Protein AF-A0A2M9QBF3-F1 (afdb_monomer_lite)

Secondary structure (DSSP, 8-state):
-----HHHHHHHHHHHHHHHHHHHHHHHHTTTSS--HHHHHHHHHHHHHHHHHHS-HHHHHHH----HHHHHHHHHHHHHHHHHHHHTTT--TT-

Structure (mmCIF, N/CA/C/O backbone):
data_AF-A0A2M9QBF3-F1
#
_entry.id   AF-A0A2M9QBF3-F1
#
loop_
_atom_site.group_PDB
_atom_site.id
_atom_site.type_symbol
_atom_site.label_atom_id
_atom_site.label_alt_id
_atom_site.label_comp_id
_atom_site.label_asym_id
_atom_site.label_entity_id
_atom_site.label_seq_id
_atom_site.pdbx_PDB_ins_code
_atom_site.Cartn_x
_atom_site.Cartn_y
_atom_site.Cartn_z
_atom_site.occupancy
_atom_site.B_iso_or_equiv
_atom_site.auth_seq_id
_atom_site.auth_comp_id
_atom_site.auth_asym_id
_atom_site.auth_atom_id
_atom_site.pdbx_PDB_model_num
ATOM 1 N N . MET A 1 1 ? -12.973 -4.063 32.608 1.00 52.28 1 MET A N 1
ATOM 2 C CA . MET A 1 1 ? -13.619 -2.790 32.212 1.00 52.28 1 MET A CA 1
ATOM 3 C C . MET A 1 1 ? -13.473 -2.640 30.704 1.00 52.28 1 MET A C 1
ATOM 5 O O . MET A 1 1 ? -12.350 -2.741 30.231 1.00 52.28 1 MET A O 1
ATOM 9 N N . LYS A 1 2 ? -14.563 -2.470 29.941 1.00 60.97 2 LYS A N 1
ATOM 10 C CA . LYS A 1 2 ? -14.452 -2.064 28.528 1.00 60.97 2 LYS A CA 1
ATOM 11 C C . LYS A 1 2 ? -14.042 -0.591 28.512 1.00 60.97 2 LYS A C 1
ATOM 13 O O . LYS A 1 2 ? -14.761 0.235 29.067 1.00 60.97 2 LYS A O 1
ATOM 18 N N . ILE A 1 3 ? -12.870 -0.290 27.964 1.00 76.94 3 ILE A N 1
ATOM 19 C CA . ILE A 1 3 ? -12.403 1.089 27.789 1.00 76.94 3 ILE A CA 1
ATOM 20 C C . ILE A 1 3 ? -13.321 1.753 26.758 1.00 76.94 3 ILE A C 1
ATOM 22 O O . ILE A 1 3 ? -13.635 1.148 25.736 1.00 76.94 3 ILE A O 1
ATOM 26 N N . ASN A 1 4 ? -13.794 2.966 27.048 1.00 84.25 4 ASN A N 1
ATOM 27 C CA . ASN A 1 4 ? -14.610 3.733 26.114 1.00 84.25 4 ASN A CA 1
ATOM 28 C C . ASN A 1 4 ? -13.717 4.282 24.990 1.00 84.25 4 ASN A C 1
ATOM 30 O O . ASN A 1 4 ? -12.926 5.195 25.215 1.00 84.25 4 A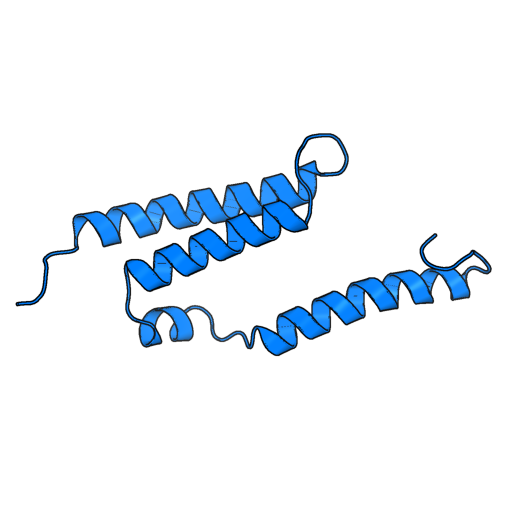SN A O 1
ATOM 34 N N . ASP A 1 5 ? -13.845 3.719 23.792 1.00 91.62 5 ASP A N 1
ATOM 35 C CA . ASP A 1 5 ? -13.023 4.004 22.613 1.00 91.62 5 ASP A CA 1
ATOM 36 C C . ASP A 1 5 ?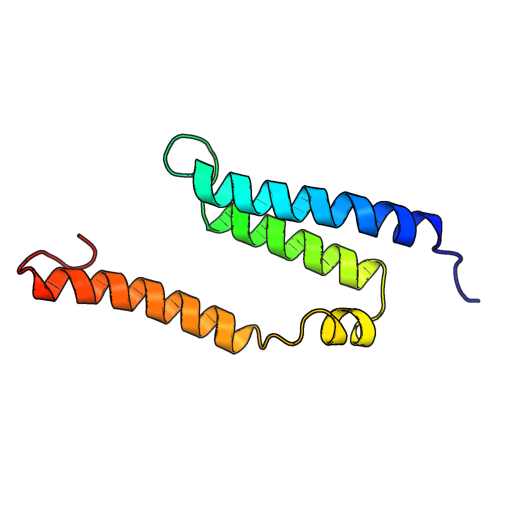 -13.804 4.735 21.502 1.00 91.62 5 ASP A C 1
ATOM 38 O O . ASP A 1 5 ? -13.356 4.802 20.357 1.00 91.62 5 ASP A O 1
ATOM 42 N N . VAL A 1 6 ? -14.958 5.336 21.827 1.00 93.56 6 VAL A N 1
ATOM 43 C CA . VAL A 1 6 ? -15.842 6.011 20.855 1.00 93.56 6 VAL A CA 1
ATOM 44 C C . VAL A 1 6 ? -15.114 7.101 20.065 1.00 93.56 6 VAL A C 1
ATOM 46 O O . VAL A 1 6 ? -15.287 7.188 18.849 1.00 93.56 6 VAL A O 1
ATOM 49 N N . ILE A 1 7 ? -14.271 7.905 20.723 1.00 94.69 7 ILE A N 1
ATOM 50 C CA . ILE A 1 7 ? -13.490 8.960 20.056 1.00 94.69 7 ILE A CA 1
ATOM 51 C C . ILE A 1 7 ? -12.504 8.336 19.060 1.00 94.69 7 ILE A C 1
ATOM 53 O O . ILE A 1 7 ? -12.495 8.727 17.894 1.00 94.69 7 ILE A O 1
ATOM 57 N N . LEU A 1 8 ? -11.736 7.326 19.490 1.00 95.06 8 LEU A 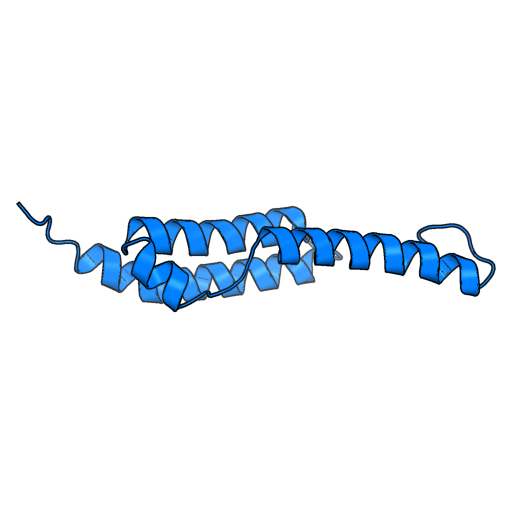N 1
ATOM 58 C CA . LEU A 1 8 ? -10.779 6.615 18.638 1.00 95.06 8 LEU A CA 1
ATOM 59 C C . LEU A 1 8 ? -11.480 6.009 17.419 1.00 95.06 8 LEU A C 1
ATOM 61 O O . LEU A 1 8 ? -11.096 6.292 16.289 1.00 95.06 8 LEU A O 1
ATOM 65 N N . ARG A 1 9 ? -12.558 5.244 17.627 1.00 94.69 9 ARG A N 1
ATOM 66 C CA . ARG A 1 9 ? -13.321 4.615 16.536 1.00 94.69 9 ARG A CA 1
ATOM 67 C C . ARG A 1 9 ? -13.879 5.633 15.550 1.00 94.69 9 ARG A C 1
ATOM 69 O O . ARG A 1 9 ? -13.865 5.378 14.345 1.00 94.69 9 ARG A O 1
ATOM 76 N N . THR A 1 10 ? -14.377 6.762 16.051 1.00 95.75 10 THR A N 1
ATOM 77 C CA . THR A 1 10 ? -14.956 7.827 15.221 1.00 95.75 10 THR A CA 1
ATOM 78 C C . THR A 1 10 ? -13.886 8.491 14.362 1.00 95.75 10 THR A C 1
ATOM 80 O O . THR A 1 10 ? -14.062 8.592 13.150 1.00 95.75 10 THR A O 1
ATOM 83 N N . ILE A 1 11 ? -12.754 8.871 14.960 1.00 97.31 11 ILE A N 1
ATOM 84 C CA . ILE A 1 11 ? -11.636 9.491 14.238 1.00 97.31 11 ILE A CA 1
ATOM 85 C C . ILE A 1 11 ? -11.035 8.509 13.229 1.00 97.31 11 ILE A C 1
ATOM 87 O O . ILE A 1 11 ? -10.816 8.882 12.077 1.00 97.31 11 ILE A O 1
ATOM 91 N N . THR A 1 12 ? -10.833 7.246 13.620 1.00 97.00 12 THR A N 1
ATOM 92 C CA . THR A 1 12 ? -10.269 6.210 12.747 1.00 97.00 12 THR A CA 1
ATOM 93 C C . THR A 1 12 ? -11.057 6.062 11.449 1.00 97.00 12 THR A C 1
ATOM 95 O O . THR A 1 12 ? -10.442 5.970 10.391 1.00 97.00 12 THR A O 1
ATOM 98 N N . LYS A 1 13 ? -12.398 6.105 11.480 1.00 93.75 13 LYS A N 1
ATOM 99 C CA . LYS A 1 13 ? -13.216 6.002 10.255 1.00 93.75 13 LYS A CA 1
ATOM 100 C C . LYS A 1 13 ? -12.868 7.080 9.225 1.00 93.75 13 LYS A C 1
ATOM 102 O O . LYS A 1 13 ? -12.740 6.770 8.045 1.00 93.75 13 LYS A O 1
ATOM 107 N N . THR A 1 14 ? -12.686 8.320 9.670 1.00 97.00 14 THR A N 1
ATOM 108 C CA . THR A 1 14 ? -12.346 9.445 8.788 1.00 97.00 14 THR A CA 1
ATOM 109 C C . THR A 1 14 ? -10.876 9.408 8.374 1.00 97.00 14 THR A C 1
ATOM 111 O O . THR A 1 14 ? -10.553 9.575 7.200 1.00 97.00 14 THR A O 1
ATOM 114 N N . VAL A 1 15 ? -9.971 9.157 9.321 1.00 97.94 15 VAL A N 1
ATOM 115 C CA . VAL A 1 15 ? -8.521 9.197 9.080 1.00 97.94 15 VAL A CA 1
ATOM 116 C C . VAL A 1 15 ? -8.063 8.060 8.173 1.00 97.94 15 VAL A C 1
ATOM 118 O O . VAL A 1 15 ? -7.224 8.291 7.307 1.00 97.94 15 VAL A O 1
ATOM 121 N N . VAL A 1 16 ? -8.635 6.858 8.295 1.00 97.81 16 VAL A N 1
ATOM 122 C CA . VAL A 1 16 ? -8.302 5.734 7.404 1.00 97.81 16 VAL A CA 1
ATOM 123 C C . VAL A 1 16 ? -8.574 6.096 5.949 1.00 97.81 16 VAL A C 1
ATOM 125 O O . VAL A 1 16 ? -7.728 5.841 5.101 1.00 97.81 16 VAL A O 1
ATOM 128 N N . PHE A 1 17 ? -9.693 6.760 5.651 1.00 97.12 17 PHE A N 1
ATOM 129 C CA . PHE A 1 17 ? -9.988 7.210 4.289 1.00 97.12 17 PHE A CA 1
ATOM 130 C C . PHE A 1 17 ? -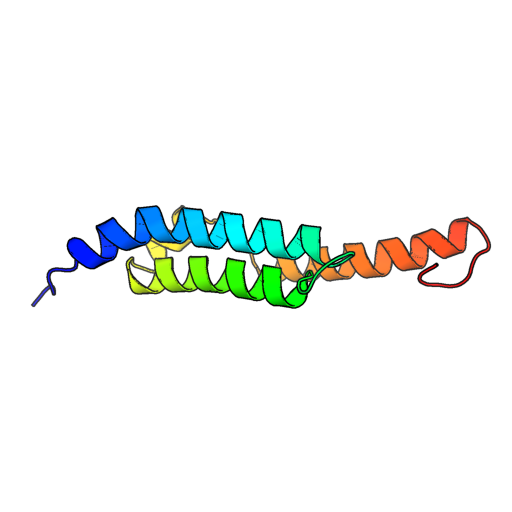8.913 8.169 3.745 1.00 97.12 17 PHE A C 1
ATOM 132 O O . PHE A 1 17 ? -8.475 8.040 2.599 1.00 97.12 17 PHE A O 1
ATOM 139 N N . ILE A 1 18 ? -8.432 9.088 4.588 1.00 98.31 18 ILE A N 1
ATOM 140 C CA . ILE A 1 18 ? -7.354 10.023 4.240 1.00 98.31 18 ILE A CA 1
ATOM 141 C C . ILE A 1 18 ? -6.038 9.271 4.009 1.00 98.31 18 ILE A C 1
ATOM 143 O O . ILE A 1 18 ? -5.378 9.502 2.998 1.00 98.31 18 ILE A O 1
ATOM 147 N N . ILE A 1 19 ? -5.675 8.344 4.903 1.00 98.50 19 ILE A N 1
ATOM 148 C CA . ILE A 1 19 ? -4.460 7.524 4.788 1.00 98.50 19 ILE A CA 1
ATOM 149 C C . ILE A 1 19 ? -4.479 6.709 3.491 1.00 98.50 19 ILE A C 1
ATOM 151 O O . ILE A 1 19 ? -3.483 6.688 2.769 1.00 98.50 19 ILE A O 1
ATOM 155 N N . LEU A 1 20 ? -5.608 6.071 3.166 1.00 98.06 20 LEU A N 1
ATOM 156 C CA . LEU A 1 20 ? -5.739 5.277 1.945 1.00 98.06 20 LEU A CA 1
ATOM 157 C C . LEU A 1 20 ? -5.584 6.146 0.692 1.00 98.06 20 LEU A C 1
ATOM 159 O O . LEU A 1 20 ? -4.836 5.796 -0.219 1.00 98.06 20 LEU A O 1
ATOM 163 N N . THR A 1 21 ? -6.226 7.315 0.678 1.00 98.31 21 THR A N 1
ATOM 164 C CA . THR A 1 21 ? -6.107 8.280 -0.425 1.00 98.31 21 THR A CA 1
ATOM 165 C C . THR A 1 21 ? -4.666 8.771 -0.581 1.00 98.31 21 THR A C 1
ATOM 167 O O . THR A 1 21 ? -4.146 8.820 -1.696 1.00 98.31 21 THR A O 1
ATOM 170 N N . LEU A 1 22 ? -3.988 9.073 0.530 1.00 98.31 22 LEU A N 1
ATOM 171 C CA . LEU A 1 22 ? -2.587 9.491 0.535 1.00 98.31 22 LEU A CA 1
ATOM 172 C C . LEU A 1 22 ? -1.656 8.386 0.020 1.00 98.31 22 LEU A C 1
ATOM 174 O O . LEU A 1 22 ? -0.773 8.666 -0.785 1.00 98.31 22 LEU A O 1
ATOM 178 N N . GLY A 1 23 ? -1.852 7.138 0.451 1.00 98.38 23 GLY A N 1
ATOM 179 C CA . GLY A 1 23 ? -1.056 6.001 -0.016 1.00 98.38 23 GLY A CA 1
ATOM 180 C C . GLY A 1 23 ? -1.182 5.783 -1.527 1.00 98.38 23 GLY A C 1
ATOM 181 O O . GLY A 1 23 ? -0.172 5.588 -2.204 1.00 98.38 23 GLY A O 1
ATOM 182 N N . ILE A 1 24 ? -2.401 5.906 -2.067 1.00 98.31 24 ILE A N 1
ATOM 183 C CA . ILE A 1 24 ? -2.664 5.847 -3.515 1.00 98.31 24 ILE A CA 1
ATOM 184 C C . ILE A 1 24 ? -1.993 7.019 -4.243 1.00 98.31 24 ILE A C 1
ATOM 186 O O . ILE A 1 24 ? -1.336 6.816 -5.263 1.00 98.31 24 ILE A O 1
ATOM 190 N N . TYR A 1 25 ? -2.111 8.239 -3.716 1.00 98.06 25 TYR A N 1
ATOM 191 C CA . TYR A 1 25 ? -1.439 9.408 -4.284 1.00 98.06 25 TYR A CA 1
ATOM 192 C C . TYR A 1 25 ? 0.084 9.215 -4.345 1.00 98.06 25 TYR A C 1
ATOM 194 O O . TYR A 1 25 ? 0.685 9.418 -5.399 1.00 98.06 25 TYR A O 1
ATOM 202 N N . LEU A 1 26 ? 0.705 8.766 -3.247 1.00 98.38 26 LEU A N 1
ATOM 203 C CA . LEU A 1 26 ? 2.148 8.524 -3.181 1.00 98.38 26 LEU A CA 1
ATOM 204 C C . LEU A 1 26 ? 2.599 7.463 -4.187 1.00 98.38 26 LEU A C 1
ATOM 206 O O . LEU A 1 26 ? 3.659 7.623 -4.792 1.00 98.38 26 LEU A O 1
ATOM 210 N N . PHE A 1 27 ? 1.799 6.413 -4.391 1.00 98.25 27 PHE A N 1
ATOM 211 C CA . PHE A 1 27 ? 2.070 5.391 -5.399 1.00 98.25 27 PHE A CA 1
ATOM 212 C C . PHE A 1 27 ? 2.187 6.005 -6.803 1.00 98.25 27 PHE A C 1
ATOM 214 O O . PHE A 1 27 ? 3.188 5.784 -7.484 1.00 98.25 27 PHE A O 1
ATOM 221 N N . PHE A 1 28 ? 1.210 6.822 -7.211 1.00 97.81 28 PHE A N 1
ATOM 222 C CA . PHE A 1 28 ? 1.197 7.439 -8.542 1.00 97.81 28 PHE A CA 1
ATOM 223 C C . PHE A 1 28 ? 2.230 8.560 -8.707 1.00 97.81 28 PHE A C 1
ATOM 225 O O . PHE A 1 28 ? 2.834 8.686 -9.772 1.00 97.81 28 PHE A O 1
ATOM 232 N N . ALA A 1 29 ? 2.477 9.348 -7.658 1.00 97.00 29 ALA A N 1
ATOM 233 C CA . ALA A 1 29 ? 3.405 10.478 -7.696 1.00 97.00 29 ALA A CA 1
ATOM 234 C C . ALA A 1 29 ? 4.883 10.068 -7.858 1.00 97.00 29 ALA A C 1
ATOM 236 O O . ALA A 1 29 ? 5.705 10.901 -8.242 1.00 97.00 29 ALA A O 1
ATOM 237 N N . GLY A 1 30 ? 5.223 8.799 -7.600 1.00 97.00 30 GLY A N 1
ATOM 238 C CA . GLY A 1 30 ? 6.605 8.315 -7.494 1.00 97.00 30 GLY A CA 1
ATOM 239 C C . GLY A 1 30 ? 7.496 8.476 -8.731 1.00 97.00 30 GLY A C 1
ATOM 240 O O . GLY A 1 30 ? 8.705 8.320 -8.611 1.00 97.00 30 GLY A O 1
ATOM 241 N N . HIS A 1 31 ? 6.938 8.803 -9.899 1.00 96.38 31 HIS A N 1
ATOM 242 C CA . HIS A 1 31 ? 7.720 9.062 -11.115 1.00 96.38 31 HIS A CA 1
ATOM 243 C C . HIS A 1 31 ? 8.264 10.494 -11.203 1.00 96.38 31 HIS A C 1
ATOM 245 O O . HIS A 1 31 ? 9.243 10.738 -11.905 1.00 96.38 31 HIS A O 1
ATOM 251 N N . HIS A 1 32 ? 7.627 11.452 -10.524 1.00 96.69 32 HIS A N 1
ATOM 252 C CA . HIS A 1 32 ? 7.907 12.884 -10.697 1.00 96.69 32 HIS A CA 1
ATOM 253 C C . HIS A 1 32 ? 8.144 13.627 -9.378 1.00 96.69 32 HIS A C 1
ATOM 255 O O . HIS A 1 32 ? 8.619 14.760 -9.389 1.00 96.69 32 HIS A O 1
ATOM 261 N N . ALA A 1 33 ? 7.824 13.007 -8.244 1.00 96.12 33 ALA A N 1
ATOM 262 C CA . ALA A 1 33 ? 7.974 13.574 -6.912 1.00 96.12 33 ALA A CA 1
ATOM 263 C C . ALA A 1 33 ? 8.375 12.480 -5.904 1.00 96.12 33 ALA A C 1
ATOM 265 O O . ALA A 1 33 ? 8.231 11.290 -6.200 1.00 96.12 33 ALA A O 1
ATOM 266 N N . PRO A 1 34 ? 8.853 12.850 -4.698 1.00 96.12 34 PRO A N 1
ATOM 267 C CA . PRO A 1 34 ? 9.085 11.886 -3.628 1.00 96.12 34 PRO A CA 1
ATOM 268 C C . PRO A 1 34 ? 7.829 11.044 -3.356 1.00 96.12 34 PRO A C 1
ATOM 270 O O . PRO A 1 34 ? 6.761 11.578 -3.058 1.00 96.12 34 PRO A O 1
ATOM 273 N N . GLY A 1 35 ? 7.958 9.723 -3.472 1.00 96.44 35 GLY A N 1
ATOM 274 C CA . GLY A 1 35 ? 6.834 8.792 -3.419 1.00 96.44 35 GLY A CA 1
ATOM 275 C C . GLY A 1 35 ? 7.234 7.393 -3.885 1.00 96.44 35 GLY A C 1
ATOM 276 O O . GLY A 1 35 ? 8.363 6.954 -3.672 1.00 96.44 35 GLY A O 1
ATOM 277 N N . GLY A 1 36 ? 6.299 6.696 -4.525 1.00 97.56 36 GLY A N 1
ATOM 278 C CA . GLY A 1 36 ? 6.499 5.384 -5.134 1.00 97.56 36 GLY A CA 1
ATOM 279 C C . GLY A 1 36 ? 5.833 4.240 -4.376 1.00 97.56 36 GLY A C 1
ATOM 280 O O . GLY A 1 36 ? 5.230 4.409 -3.312 1.00 97.56 36 GLY A O 1
ATOM 281 N N . GLY A 1 37 ? 5.950 3.042 -4.951 1.00 96.94 37 GLY A N 1
ATOM 282 C CA . GLY A 1 37 ? 5.204 1.871 -4.493 1.00 96.94 37 GLY A CA 1
ATOM 283 C C . GLY A 1 37 ? 5.551 1.395 -3.085 1.00 96.94 37 GLY A C 1
ATOM 284 O O . GLY A 1 37 ? 4.667 0.922 -2.375 1.00 96.94 37 GLY A O 1
ATOM 285 N N . PHE A 1 38 ? 6.800 1.571 -2.644 1.00 96.94 38 PHE A N 1
ATOM 286 C CA . PHE A 1 38 ? 7.224 1.146 -1.310 1.00 96.94 38 PHE A CA 1
ATOM 287 C C . PHE A 1 38 ? 6.557 1.974 -0.204 1.00 96.94 38 PHE A C 1
ATOM 289 O O . PHE A 1 38 ? 5.810 1.434 0.609 1.00 96.94 38 PHE A O 1
ATOM 296 N N . ILE A 1 39 ? 6.766 3.297 -0.199 1.00 97.94 39 ILE A N 1
ATOM 297 C CA . ILE A 1 39 ? 6.164 4.175 0.813 1.00 97.94 39 ILE A CA 1
ATOM 298 C C . ILE A 1 39 ? 4.640 4.239 0.674 1.00 97.94 39 ILE A C 1
ATOM 300 O O . ILE A 1 39 ? 3.948 4.203 1.688 1.00 97.94 39 ILE A O 1
ATOM 304 N N . GLY A 1 40 ? 4.107 4.245 -0.555 1.00 98.12 40 GLY A N 1
ATOM 305 C CA . GLY A 1 40 ? 2.666 4.156 -0.796 1.00 98.12 40 GLY A CA 1
ATOM 306 C C . GLY A 1 40 ? 2.071 2.897 -0.161 1.00 98.12 40 GLY A C 1
ATOM 307 O O . GLY A 1 40 ? 1.105 2.988 0.592 1.00 98.12 40 GLY A O 1
ATOM 308 N N . GLY A 1 41 ? 2.710 1.739 -0.357 1.00 97.81 41 GLY A N 1
ATOM 309 C CA . GLY A 1 41 ? 2.313 0.475 0.267 1.00 97.81 41 GLY A CA 1
ATOM 310 C C . GLY A 1 41 ? 2.376 0.495 1.798 1.00 97.81 41 GLY A C 1
ATOM 311 O O . GLY A 1 41 ? 1.433 0.046 2.448 1.00 97.81 41 GLY A O 1
ATOM 312 N N . LEU A 1 42 ? 3.435 1.058 2.391 1.00 98.19 42 LEU A N 1
ATOM 313 C CA . LEU A 1 42 ? 3.556 1.192 3.852 1.00 98.19 42 LEU A CA 1
ATOM 314 C C . LEU A 1 42 ? 2.487 2.120 4.447 1.00 98.19 42 LEU A C 1
ATOM 316 O O . LEU A 1 42 ? 1.950 1.833 5.517 1.00 98.19 42 LEU A O 1
ATOM 320 N N . VAL A 1 43 ? 2.145 3.210 3.755 1.00 98.38 43 VAL A N 1
ATOM 321 C CA . VAL A 1 43 ? 1.069 4.121 4.168 1.00 98.38 43 VAL A CA 1
ATOM 322 C C . VAL A 1 43 ? -0.293 3.427 4.075 1.00 98.38 43 VAL A C 1
ATOM 324 O O . VAL A 1 43 ? -1.070 3.505 5.021 1.00 98.38 43 VAL A O 1
ATOM 327 N N . LEU A 1 44 ? -0.567 2.669 3.008 1.00 97.62 44 LEU A N 1
ATOM 328 C CA . LEU A 1 44 ? -1.787 1.853 2.922 1.00 97.62 44 LEU A CA 1
ATOM 329 C C . LEU A 1 44 ? -1.865 0.824 4.061 1.00 97.62 44 LEU A C 1
ATOM 331 O O . LEU A 1 44 ? -2.903 0.694 4.716 1.00 97.62 44 LEU A O 1
ATOM 335 N N . ALA A 1 45 ? -0.757 0.132 4.341 1.00 97.25 45 ALA A N 1
ATOM 336 C CA . ALA A 1 45 ? -0.671 -0.836 5.428 1.00 97.25 45 ALA A CA 1
ATOM 337 C C . ALA A 1 45 ? -0.889 -0.185 6.804 1.00 97.25 45 ALA A C 1
ATOM 339 O O . ALA A 1 45 ? -1.551 -0.778 7.655 1.00 97.25 45 ALA A O 1
ATOM 340 N N . SER A 1 46 ? -0.407 1.042 7.029 1.00 98.12 46 SER A N 1
ATOM 341 C CA . SER A 1 46 ? -0.617 1.746 8.301 1.00 98.12 46 SER A CA 1
ATOM 342 C C . SER A 1 46 ? -2.093 2.074 8.555 1.00 98.12 46 SER A C 1
ATOM 344 O O . SER A 1 46 ? -2.550 1.970 9.692 1.00 98.12 46 SER A O 1
ATOM 346 N N . GLY A 1 47 ? -2.872 2.368 7.506 1.00 97.31 47 GLY A N 1
ATOM 347 C CA . GLY A 1 47 ? -4.325 2.541 7.607 1.00 97.31 47 GLY A CA 1
ATOM 348 C C . GLY A 1 47 ? -5.033 1.259 8.056 1.00 97.31 47 GLY A C 1
ATOM 349 O O . GLY A 1 47 ? -5.921 1.299 8.906 1.00 97.31 47 GLY A O 1
ATOM 350 N N . ILE A 1 48 ? -4.583 0.108 7.552 1.00 95.31 48 ILE A N 1
ATOM 351 C CA . ILE A 1 48 ? -5.070 -1.210 7.983 1.00 95.31 48 ILE A CA 1
ATOM 352 C C . ILE A 1 48 ? -4.666 -1.494 9.438 1.00 95.31 48 ILE A C 1
ATOM 354 O O . ILE A 1 48 ? -5.488 -1.955 10.228 1.00 95.31 48 ILE A O 1
ATOM 358 N N . VAL A 1 49 ? -3.425 -1.187 9.825 1.00 96.31 49 VAL A N 1
ATOM 359 C CA .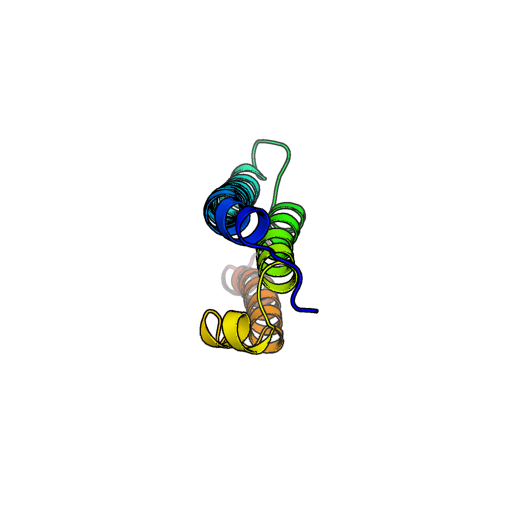 VAL A 1 49 ? -2.967 -1.318 11.218 1.00 96.31 49 VAL A CA 1
ATOM 360 C C . VAL A 1 49 ? -3.805 -0.439 12.150 1.00 96.31 49 VAL A C 1
ATOM 362 O O . VAL A 1 49 ? -4.220 -0.903 13.208 1.00 96.31 49 VAL A O 1
ATOM 365 N N . LEU A 1 50 ? -4.138 0.790 11.747 1.00 97.12 50 LEU A N 1
ATOM 366 C CA . LEU A 1 50 ? -5.010 1.674 12.521 1.00 97.12 50 LEU A CA 1
ATOM 367 C C . LEU A 1 50 ? -6.420 1.084 12.708 1.00 97.12 50 LEU A C 1
ATOM 369 O O . LEU A 1 50 ? -6.996 1.220 13.789 1.00 97.12 50 LEU A O 1
ATOM 373 N N . LEU A 1 51 ? -6.963 0.393 11.698 1.00 95.88 51 LEU A N 1
ATOM 374 C CA . LEU A 1 51 ? -8.219 -0.351 11.842 1.00 95.88 51 LEU A CA 1
ATOM 375 C C . LEU A 1 51 ? -8.092 -1.476 12.878 1.00 95.88 51 LEU A C 1
ATOM 377 O O . LEU A 1 51 ? -8.970 -1.586 13.727 1.00 95.88 51 LEU A O 1
ATOM 381 N N . TYR A 1 52 ? -7.004 -2.251 12.864 1.00 94.31 52 TYR A N 1
ATOM 382 C CA . TYR A 1 52 ? -6.755 -3.299 13.867 1.00 94.31 52 TYR A CA 1
ATOM 383 C C . TYR A 1 52 ? -6.521 -2.761 15.286 1.00 94.31 52 TYR A C 1
ATOM 385 O O . TYR A 1 52 ? -6.749 -3.475 16.256 1.00 94.31 52 TYR A O 1
ATOM 393 N N . LEU A 1 53 ? -6.055 -1.519 15.431 1.00 94.62 53 LEU A N 1
ATOM 394 C CA . LEU A 1 53 ? -5.913 -0.880 16.743 1.00 94.62 53 LEU A CA 1
ATOM 395 C C . LEU A 1 53 ? -7.251 -0.359 17.286 1.00 94.62 53 LEU A C 1
ATOM 397 O O . LEU A 1 53 ? -7.454 -0.337 18.497 1.00 94.62 53 LEU A O 1
ATOM 401 N N . ALA A 1 54 ? -8.152 0.085 16.406 1.00 95.19 54 ALA A N 1
ATOM 402 C CA . ALA A 1 54 ? -9.443 0.659 16.793 1.00 95.19 54 ALA A CA 1
ATOM 403 C C . ALA A 1 54 ? -10.592 -0.366 16.854 1.00 95.19 54 ALA A C 1
ATOM 405 O O . ALA A 1 54 ? -11.608 -0.107 17.502 1.00 95.19 54 ALA A O 1
ATOM 406 N N . TYR A 1 55 ? -10.458 -1.501 16.166 1.00 92.81 55 TYR A N 1
ATOM 407 C CA . TYR A 1 55 ? -11.461 -2.562 16.050 1.00 92.81 55 TYR A CA 1
ATOM 408 C C . TYR A 1 55 ? -10.825 -3.938 16.286 1.00 92.81 55 TYR A C 1
ATOM 410 O O . TYR A 1 55 ? -9.611 -4.091 16.224 1.00 92.81 55 TYR A O 1
ATOM 418 N N . ASP A 1 56 ? -11.645 -4.953 16.548 1.00 90.44 56 ASP A N 1
ATOM 419 C CA . ASP A 1 56 ? -11.184 -6.336 16.679 1.00 90.44 56 ASP A CA 1
ATOM 420 C C . ASP A 1 56 ? -10.752 -6.947 15.335 1.00 90.44 56 ASP A C 1
ATOM 422 O O . ASP A 1 56 ? -11.179 -6.525 14.252 1.00 90.44 56 ASP A O 1
ATOM 426 N N . ILE A 1 57 ? -9.894 -7.967 15.421 1.00 90.75 57 ILE A N 1
ATOM 427 C CA . ILE A 1 57 ? -9.325 -8.648 14.256 1.00 90.75 57 ILE A CA 1
ATOM 428 C C . ILE A 1 57 ? -10.415 -9.286 13.391 1.00 90.75 57 ILE A C 1
ATOM 430 O O . ILE A 1 57 ? -10.338 -9.196 12.167 1.00 90.75 57 ILE A O 1
ATOM 434 N N . GLU A 1 58 ? -11.459 -9.859 13.994 1.00 92.56 58 GLU A N 1
ATOM 435 C CA . GLU A 1 58 ? -12.558 -10.507 13.281 1.00 92.56 58 GLU A CA 1
ATOM 436 C C . GLU A 1 58 ? -13.356 -9.510 12.432 1.00 92.56 58 GLU A C 1
ATOM 438 O O . GLU A 1 58 ? -13.703 -9.808 11.285 1.00 92.56 58 GLU A O 1
ATOM 443 N N . THR A 1 59 ? -13.628 -8.316 12.962 1.00 92.12 59 THR A N 1
ATOM 444 C CA . THR A 1 59 ? -14.343 -7.245 12.256 1.00 92.12 59 THR A CA 1
ATOM 445 C C . THR A 1 59 ? -13.544 -6.734 11.064 1.00 92.12 59 THR A C 1
ATOM 447 O O . THR A 1 59 ? -14.092 -6.607 9.965 1.00 92.12 59 THR A O 1
ATOM 450 N N . VAL A 1 60 ? -12.245 -6.482 11.247 1.00 93.31 60 VAL A N 1
ATOM 451 C CA . VAL A 1 60 ? -11.379 -6.018 10.153 1.00 93.31 60 VAL A CA 1
ATOM 452 C C . VAL A 1 60 ? -11.226 -7.106 9.086 1.00 93.31 60 VAL A C 1
ATOM 454 O O . VAL A 1 60 ? -11.340 -6.812 7.897 1.00 93.31 60 VAL A O 1
ATOM 457 N N . HIS A 1 61 ? -11.064 -8.370 9.486 1.00 91.38 61 HIS A N 1
ATOM 458 C CA . HIS A 1 61 ? -10.933 -9.489 8.548 1.00 91.38 61 HIS A CA 1
ATOM 459 C C . HIS A 1 61 ? -12.225 -9.751 7.757 1.00 91.38 61 HIS A C 1
ATOM 461 O O . HIS A 1 61 ? -12.168 -10.061 6.569 1.00 91.38 61 HIS A O 1
ATOM 467 N N . LYS A 1 62 ? -13.402 -9.558 8.372 1.00 92.94 62 LYS A N 1
ATOM 468 C CA . LYS A 1 62 ? -14.694 -9.592 7.661 1.00 92.94 62 LYS A CA 1
ATOM 469 C C . LYS A 1 62 ? -14.812 -8.495 6.606 1.00 92.94 62 LYS A C 1
ATOM 471 O O . LYS A 1 62 ? -15.371 -8.745 5.543 1.00 92.94 62 LYS A O 1
ATOM 476 N N . GLY A 1 63 ? -14.317 -7.292 6.902 1.00 90.31 63 GLY A N 1
ATOM 477 C CA . GLY A 1 63 ? -14.324 -6.170 5.959 1.00 90.31 63 GLY A CA 1
ATOM 478 C C . GLY A 1 63 ? -13.283 -6.299 4.845 1.00 90.31 63 GLY A C 1
ATOM 479 O O . GLY A 1 63 ? -13.432 -5.684 3.792 1.00 90.31 63 GLY A O 1
ATOM 480 N N . MET A 1 64 ? -12.244 -7.104 5.062 1.00 89.75 64 MET A N 1
ATOM 481 C CA . MET A 1 64 ? -11.119 -7.256 4.150 1.00 89.75 64 MET A CA 1
ATOM 482 C C . MET A 1 64 ? -10.726 -8.737 4.017 1.00 89.75 64 MET A C 1
ATOM 484 O O . MET A 1 64 ? -9.684 -9.153 4.530 1.00 89.75 64 MET A O 1
ATOM 488 N N . PRO A 1 65 ? -11.546 -9.546 3.319 1.00 87.69 65 PRO A N 1
ATOM 489 C CA . PRO A 1 65 ? -11.360 -10.992 3.196 1.00 87.69 65 PRO A CA 1
ATOM 490 C C . PRO A 1 65 ? -10.278 -11.350 2.157 1.00 87.69 65 PRO A C 1
ATOM 492 O O . PRO A 1 65 ? -10.475 -12.212 1.299 1.00 87.69 65 PRO A O 1
ATOM 495 N N . PHE A 1 66 ? -9.136 -10.662 2.196 1.00 91.38 66 PHE A N 1
ATOM 496 C CA . PHE A 1 66 ? -8.008 -10.903 1.302 1.00 91.38 66 PHE A CA 1
ATOM 497 C C . PHE A 1 66 ? -6.942 -11.752 1.992 1.00 91.38 66 PHE A C 1
ATOM 499 O O . PHE A 1 66 ? -6.523 -11.478 3.116 1.00 91.38 66 PHE A O 1
ATOM 506 N N . ASP A 1 67 ? -6.437 -12.754 1.277 1.00 94.12 67 ASP A N 1
ATOM 507 C CA . ASP A 1 67 ? -5.230 -13.468 1.682 1.00 94.12 67 ASP A CA 1
ATOM 508 C C . ASP A 1 67 ? -4.003 -12.662 1.241 1.00 94.12 67 ASP A C 1
ATOM 510 O O . ASP A 1 67 ? -3.608 -12.682 0.072 1.00 94.12 67 ASP A O 1
ATOM 514 N N . PHE A 1 68 ? -3.384 -11.955 2.185 1.00 92.75 68 PHE A N 1
ATOM 515 C CA . PHE A 1 68 ? -2.210 -11.123 1.917 1.00 92.75 68 PHE A CA 1
ATOM 516 C C . PHE A 1 68 ? -1.015 -11.897 1.348 1.00 92.75 68 PHE A C 1
ATOM 518 O O . PHE A 1 68 ? -0.201 -11.305 0.641 1.00 92.75 68 PHE A O 1
ATOM 525 N N . LYS A 1 69 ? -0.923 -13.216 1.573 1.00 96.50 69 LYS A N 1
ATOM 526 C CA . LYS A 1 69 ? 0.115 -14.046 0.943 1.00 96.50 69 LYS A CA 1
ATOM 527 C C . LYS A 1 69 ? -0.128 -14.153 -0.559 1.00 96.50 69 LYS A C 1
ATOM 529 O O . LYS A 1 69 ? 0.811 -14.030 -1.340 1.00 96.50 69 LYS A O 1
ATOM 534 N N . LYS A 1 70 ? -1.391 -14.321 -0.969 1.00 97.38 70 LYS A N 1
ATOM 535 C CA . LYS A 1 70 ? -1.782 -14.324 -2.387 1.00 97.38 70 LYS A CA 1
ATOM 536 C C . LYS A 1 70 ? -1.605 -12.949 -3.020 1.00 97.38 70 LYS A C 1
ATOM 538 O O . LYS A 1 70 ? -1.132 -12.876 -4.147 1.00 97.38 70 LYS A O 1
ATOM 543 N N . VAL A 1 71 ? -1.921 -11.873 -2.296 1.00 96.31 71 VAL A N 1
ATOM 544 C CA . VAL A 1 71 ? -1.686 -10.497 -2.771 1.00 96.31 71 VAL A CA 1
ATOM 545 C C . VAL A 1 71 ? -0.192 -10.252 -3.011 1.00 96.31 71 VAL A C 1
ATOM 547 O O . VAL A 1 71 ? 0.182 -9.745 -4.065 1.00 96.31 71 VAL A O 1
ATOM 550 N N . ALA A 1 72 ? 0.673 -10.673 -2.083 1.00 96.94 72 ALA A N 1
ATOM 551 C CA . ALA A 1 72 ? 2.122 -10.569 -2.251 1.00 96.94 72 ALA A CA 1
ATOM 552 C C . ALA A 1 72 ? 2.629 -11.414 -3.433 1.00 96.94 72 ALA A C 1
ATOM 554 O O . ALA A 1 72 ? 3.396 -10.916 -4.257 1.00 96.94 72 ALA A O 1
ATOM 555 N N . ALA A 1 73 ? 2.161 -12.661 -3.557 1.00 98.12 73 ALA A N 1
ATOM 556 C CA . ALA A 1 73 ? 2.502 -13.528 -4.684 1.00 98.12 73 ALA A CA 1
ATOM 557 C C . ALA A 1 73 ? 2.077 -12.914 -6.028 1.00 98.12 73 ALA A C 1
ATOM 559 O O . ALA A 1 73 ? 2.857 -12.927 -6.977 1.00 98.12 73 ALA A O 1
ATOM 560 N N . LEU A 1 74 ? 0.883 -12.313 -6.096 1.00 98.12 74 LEU A N 1
ATOM 561 C CA . LEU A 1 74 ? 0.409 -11.594 -7.278 1.00 98.12 74 LEU A CA 1
ATOM 562 C C . LEU A 1 74 ? 1.316 -10.405 -7.618 1.00 98.12 74 LEU A C 1
ATOM 564 O O . LEU A 1 74 ? 1.647 -10.217 -8.782 1.00 98.12 74 LEU A O 1
ATOM 568 N N . GLY A 1 75 ? 1.764 -9.638 -6.620 1.00 97.25 75 GLY A N 1
ATOM 569 C CA . GLY A 1 75 ? 2.707 -8.537 -6.829 1.00 97.25 75 GLY A CA 1
ATOM 570 C C . GLY A 1 75 ? 4.030 -8.996 -7.449 1.00 97.25 75 GLY A C 1
ATOM 571 O O . GLY A 1 75 ? 4.502 -8.390 -8.410 1.00 97.25 75 GLY A O 1
ATOM 572 N N . VAL A 1 76 ? 4.593 -10.105 -6.956 1.00 98.06 76 VAL A N 1
ATOM 573 C CA . VAL A 1 76 ? 5.813 -10.701 -7.530 1.00 98.06 76 VAL A CA 1
ATOM 574 C C . VAL A 1 76 ? 5.565 -11.177 -8.960 1.00 98.06 76 VAL A C 1
ATOM 576 O O . VAL A 1 76 ? 6.376 -10.883 -9.832 1.00 98.06 76 VAL A O 1
ATOM 579 N N . LEU A 1 77 ? 4.441 -11.856 -9.215 1.00 98.31 77 LEU A N 1
ATOM 580 C CA . LEU A 1 77 ? 4.072 -12.322 -10.556 1.00 98.31 77 LEU A CA 1
ATOM 581 C C . LEU A 1 77 ? 3.878 -11.173 -11.549 1.00 98.31 77 LEU A C 1
ATOM 583 O O . LEU A 1 77 ? 4.258 -11.308 -12.705 1.00 98.31 77 LEU A O 1
ATOM 587 N N . LEU A 1 78 ? 3.313 -10.043 -11.120 1.00 98.12 78 LEU A N 1
ATOM 588 C CA . LEU A 1 78 ? 3.178 -8.859 -11.969 1.00 98.12 78 LEU A CA 1
ATOM 589 C C . LEU A 1 78 ? 4.550 -8.264 -12.307 1.00 98.12 78 LEU A C 1
ATOM 591 O O . LEU A 1 78 ? 4.812 -7.960 -13.471 1.00 98.12 78 LEU A O 1
ATOM 595 N N . ALA A 1 79 ? 5.445 -8.145 -11.323 1.00 97.31 79 ALA A N 1
ATOM 596 C CA . ALA A 1 79 ? 6.792 -7.621 -11.539 1.00 97.31 79 ALA A CA 1
ATOM 597 C C . ALA A 1 79 ? 7.619 -8.518 -12.478 1.00 97.31 79 ALA A C 1
ATOM 599 O O . ALA A 1 79 ? 8.177 -8.039 -13.465 1.00 97.31 79 ALA A O 1
ATOM 600 N N . THR A 1 80 ? 7.662 -9.828 -12.216 1.00 97.56 80 THR A N 1
ATOM 601 C CA . THR A 1 80 ? 8.396 -10.778 -13.065 1.00 97.56 80 THR A CA 1
ATOM 602 C C . THR A 1 80 ? 7.723 -10.975 -14.418 1.00 97.56 80 THR A C 1
ATOM 604 O O . THR A 1 80 ? 8.415 -11.087 -15.423 1.00 97.56 80 THR A O 1
ATOM 607 N N . GLY A 1 81 ? 6.391 -10.961 -14.473 1.00 97.94 81 GLY A N 1
ATOM 608 C CA . GLY A 1 81 ? 5.624 -11.026 -15.714 1.00 97.94 81 GLY A CA 1
ATOM 609 C C . GLY A 1 81 ? 5.898 -9.834 -16.626 1.00 97.94 81 GLY A C 1
ATOM 610 O O . GLY A 1 81 ? 6.088 -10.025 -17.822 1.00 97.94 81 GLY A O 1
ATOM 611 N N . THR A 1 82 ? 6.012 -8.626 -16.063 1.00 97.31 82 THR A N 1
ATOM 612 C CA . THR A 1 82 ? 6.408 -7.420 -16.815 1.00 97.31 82 THR A CA 1
ATOM 613 C C . THR A 1 82 ? 7.805 -7.592 -17.405 1.00 97.31 82 THR A C 1
ATOM 615 O O . THR A 1 82 ? 8.019 -7.339 -18.584 1.00 97.31 82 THR A O 1
ATOM 618 N N . ALA A 1 83 ? 8.733 -8.113 -16.604 1.00 96.69 83 ALA A N 1
ATOM 619 C CA . ALA A 1 83 ? 10.113 -8.331 -17.011 1.00 96.69 83 ALA A CA 1
ATOM 620 C C . ALA A 1 83 ? 10.286 -9.407 -18.099 1.00 96.69 83 ALA A C 1
ATOM 622 O O . ALA A 1 83 ? 11.093 -9.248 -19.012 1.00 96.69 83 ALA A O 1
ATOM 623 N N . ILE A 1 84 ? 9.529 -10.505 -17.999 1.00 97.62 84 ILE A N 1
ATOM 624 C CA . ILE A 1 84 ? 9.461 -11.550 -19.031 1.00 97.62 84 ILE A CA 1
ATOM 625 C C . ILE A 1 84 ? 8.772 -10.999 -20.286 1.00 97.62 84 ILE A C 1
ATOM 627 O O . ILE A 1 84 ? 9.168 -11.347 -21.394 1.00 97.62 84 ILE A O 1
ATOM 631 N N . GLY A 1 85 ? 7.791 -10.107 -20.117 1.00 96.94 85 GLY A N 1
ATOM 632 C CA . GLY A 1 85 ? 7.119 -9.373 -21.188 1.00 96.94 85 GLY A CA 1
ATOM 633 C C . GLY A 1 85 ? 8.096 -8.728 -22.170 1.00 96.94 85 GLY A C 1
ATOM 634 O O . GLY A 1 85 ? 7.955 -8.920 -23.375 1.00 96.94 85 GLY A O 1
ATOM 635 N N . SER A 1 86 ? 9.126 -8.052 -21.653 1.00 96.81 86 SER A N 1
ATOM 636 C CA . SER A 1 86 ? 10.186 -7.407 -22.441 1.00 96.81 86 SER A CA 1
ATOM 637 C C . SER A 1 86 ? 10.867 -8.376 -23.425 1.00 96.81 86 SER A C 1
ATOM 639 O O . SER A 1 86 ? 11.138 -8.016 -24.569 1.00 96.81 86 SER A O 1
ATOM 641 N N . LEU A 1 87 ? 11.058 -9.644 -23.040 1.00 96.62 87 LEU A N 1
ATOM 642 C CA . LEU A 1 87 ? 11.733 -10.643 -23.879 1.00 96.62 87 LEU A CA 1
ATOM 643 C C . LEU A 1 87 ? 10.941 -11.003 -25.146 1.00 96.62 87 LEU A C 1
ATOM 645 O O . LEU A 1 87 ? 11.540 -11.400 -26.140 1.00 96.62 87 LEU A O 1
ATOM 649 N N . PHE A 1 88 ? 9.613 -10.847 -25.140 1.00 97.06 88 PHE A N 1
ATOM 650 C CA . PHE A 1 88 ? 8.784 -11.088 -26.328 1.00 97.06 88 PHE A CA 1
ATOM 651 C C . PHE A 1 88 ? 8.926 -10.000 -27.401 1.00 97.06 88 PHE A C 1
ATOM 653 O O . PHE A 1 88 ? 8.445 -10.187 -28.516 1.00 97.06 88 PHE A O 1
ATOM 660 N N . PHE A 1 89 ? 9.570 -8.879 -27.073 1.00 96.56 89 PHE A N 1
ATOM 661 C CA . PHE A 1 89 ? 9.824 -7.763 -27.985 1.00 96.56 89 PHE A CA 1
ATOM 662 C C . PHE A 1 89 ? 11.304 -7.663 -28.394 1.00 96.56 89 PHE A C 1
ATOM 664 O O . PHE A 1 89 ? 11.728 -6.609 -28.862 1.00 96.56 89 PHE A O 1
ATOM 671 N N . ASP A 1 90 ? 12.094 -8.726 -28.190 1.00 96.06 90 ASP A N 1
ATOM 672 C CA . ASP A 1 90 ? 13.541 -8.769 -28.466 1.00 96.06 90 ASP A CA 1
ATOM 673 C C . ASP A 1 90 ? 14.356 -7.676 -27.733 1.00 96.06 90 ASP A C 1
ATOM 675 O O . ASP A 1 90 ? 15.434 -7.275 -28.180 1.00 96.06 90 ASP A O 1
ATOM 679 N N . VAL A 1 91 ? 13.869 -7.199 -26.579 1.00 97.44 91 VAL A N 1
ATOM 680 C CA . VAL A 1 91 ? 14.580 -6.245 -25.709 1.00 97.44 91 VAL A CA 1
ATOM 681 C C . VAL A 1 91 ? 15.049 -6.906 -24.402 1.00 97.44 91 VAL A C 1
ATOM 683 O O . VAL A 1 91 ? 14.518 -7.950 -24.007 1.00 97.44 91 VAL A O 1
ATOM 686 N N . PRO A 1 92 ? 16.057 -6.340 -23.706 1.00 97.06 92 PRO A N 1
ATOM 687 C CA . PRO A 1 92 ? 16.552 -6.899 -22.449 1.00 97.06 92 PRO A CA 1
ATOM 688 C C . PRO A 1 92 ? 15.477 -6.996 -21.355 1.00 97.06 92 PRO A C 1
ATOM 690 O O . PRO A 1 92 ? 14.508 -6.241 -21.329 1.00 97.06 92 PRO A O 1
ATOM 693 N N . PHE A 1 93 ? 15.685 -7.901 -20.398 1.00 96.38 93 PHE A N 1
ATOM 694 C CA . PHE A 1 93 ? 14.826 -8.062 -19.220 1.00 96.38 93 PHE A CA 1
ATOM 695 C C . PHE A 1 93 ? 14.655 -6.739 -18.448 1.00 96.38 93 PHE A C 1
ATOM 697 O O . PHE A 1 93 ? 15.651 -6.071 -18.174 1.00 96.38 93 PHE A O 1
ATOM 704 N N . LEU A 1 94 ? 13.415 -6.409 -18.053 1.00 95.06 94 LEU A N 1
ATOM 705 C CA . LEU A 1 94 ? 13.040 -5.138 -17.395 1.00 95.06 94 LEU A CA 1
ATOM 706 C C . LEU A 1 94 ? 13.287 -3.876 -18.250 1.00 95.06 94 LEU A C 1
ATOM 708 O O . LEU A 1 94 ? 13.615 -2.820 -17.706 1.00 95.06 94 LEU A O 1
ATOM 712 N N . THR A 1 95 ? 13.104 -3.987 -19.568 1.00 93.81 95 THR A N 1
ATOM 713 C CA . THR A 1 95 ? 13.019 -2.839 -20.494 1.00 93.81 95 THR A CA 1
ATOM 714 C C . THR A 1 95 ? 11.563 -2.519 -20.793 1.00 93.81 95 THR A C 1
ATOM 716 O O . THR A 1 95 ? 11.215 -1.320 -20.775 1.00 93.81 95 THR A O 1
#

Sequence (95 aa):
MKINDVILRTITKTVVFIILTLGIYLFFAGHHAPGGGFIGGLVLASGIVLLYLAYDIETVHKGMPFDFKKVAALGVLLATGTAIGSLFFDVPFLT

InterPro domains:
  IPR007182 Na+/H+ antiporter MnhB subunit-related protein [PF04039] (7-95)
  IPR050622 CPA3 Na(+)/H(+) Antiporter Subunit B [PTHR33932] (2-95)

Organism: NCBI:txid582475

Radius of gyration: 18.06 Å; chains: 1; bounding box: 32×28×61 Å

Foldseek 3Di:
DPPPLVVLLVVLVVVLVVLLVVLVVLCVCVVPDRGHNPVSVVSNVVSLVSCVVSDPPV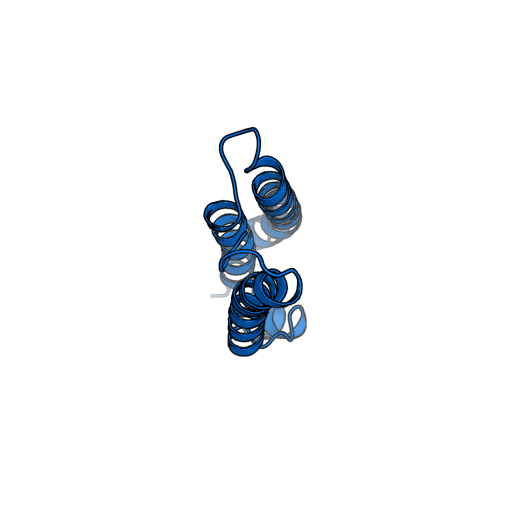VSCVVPVDDVVVVVVVVVCVQQVVQVVQVVVVHHGPD

pLDDT: mean 94.91, std 6.52, range [52.28, 98.5]